Protein AF-A0A7W4W764-F1 (afdb_monomer)

Structure (mmCIF, N/CA/C/O backbone):
data_AF-A0A7W4W764-F1
#
_entry.id   AF-A0A7W4W764-F1
#
loop_
_atom_site.group_PDB
_atom_site.id
_atom_site.type_symbol
_atom_site.label_atom_id
_atom_site.label_alt_id
_atom_site.label_comp_id
_atom_site.label_asym_id
_atom_site.label_entity_id
_atom_site.label_seq_id
_atom_site.pdbx_PDB_ins_code
_atom_site.Cartn_x
_atom_site.Cartn_y
_atom_site.Cartn_z
_atom_site.occupancy
_atom_site.B_iso_or_equiv
_atom_site.auth_seq_id
_atom_site.auth_comp_id
_atom_site.auth_asym_id
_atom_site.auth_atom_id
_atom_site.pdbx_PDB_model_num
ATOM 1 N N . MET A 1 1 ? -10.809 51.647 -13.157 1.00 49.00 1 MET A N 1
ATOM 2 C CA . MET A 1 1 ? -9.717 50.898 -13.824 1.00 49.00 1 MET A CA 1
ATOM 3 C C . MET A 1 1 ? -8.810 50.196 -12.800 1.00 49.00 1 MET A C 1
ATOM 5 O O . MET A 1 1 ? -7.670 50.588 -12.626 1.00 49.00 1 MET A O 1
ATOM 9 N N . LYS A 1 2 ? -9.311 49.186 -12.068 1.00 47.12 2 LYS A N 1
ATOM 10 C CA . LYS A 1 2 ? -8.508 48.390 -11.101 1.00 47.12 2 LYS A CA 1
ATOM 11 C C . LYS A 1 2 ? -8.777 46.874 -11.158 1.00 47.12 2 LYS A C 1
ATOM 13 O O . LYS A 1 2 ? -8.145 46.120 -10.437 1.00 47.12 2 LYS A O 1
ATOM 18 N N . ARG A 1 3 ? -9.693 46.414 -12.023 1.00 45.25 3 ARG A N 1
ATOM 19 C CA . ARG A 1 3 ? -10.110 45.000 -12.108 1.00 45.25 3 ARG A CA 1
ATOM 20 C C . ARG A 1 3 ? -9.416 44.191 -13.215 1.00 45.25 3 ARG A C 1
ATOM 22 O O . ARG A 1 3 ? -9.497 42.974 -13.194 1.00 45.25 3 ARG A O 1
ATOM 29 N N . PHE A 1 4 ? -8.694 44.844 -14.129 1.00 44.75 4 PHE A N 1
ATOM 30 C CA . PHE A 1 4 ? -7.997 44.170 -15.236 1.00 44.75 4 PHE A CA 1
ATOM 31 C C . PHE A 1 4 ? -6.559 43.740 -14.904 1.00 44.75 4 PHE A C 1
ATOM 33 O O . PHE A 1 4 ? -6.053 42.801 -15.505 1.00 44.75 4 PHE A O 1
ATOM 40 N N . LEU A 1 5 ? -5.920 44.359 -13.905 1.00 46.31 5 LEU A N 1
ATOM 41 C CA . LEU A 1 5 ? -4.555 44.006 -13.490 1.00 46.31 5 LEU A CA 1
ATOM 42 C C . LEU A 1 5 ? -4.475 42.665 -12.740 1.00 46.31 5 LEU A C 1
ATOM 44 O O . LEU A 1 5 ? -3.445 42.003 -12.796 1.00 46.31 5 LEU A O 1
ATOM 48 N N . SER A 1 6 ? -5.562 42.220 -12.101 1.00 46.38 6 SER A N 1
ATOM 49 C CA . SER A 1 6 ? -5.580 40.935 -11.385 1.00 46.38 6 SER A CA 1
ATOM 50 C C . SER A 1 6 ? -5.669 39.722 -12.312 1.00 46.38 6 SER A C 1
ATOM 52 O O . SER A 1 6 ? -5.253 38.637 -11.922 1.00 46.38 6 SER A O 1
ATOM 54 N N . LEU A 1 7 ? -6.196 39.887 -13.531 1.00 45.22 7 LEU A N 1
ATOM 55 C CA . LEU A 1 7 ? -6.415 38.763 -14.446 1.00 45.22 7 LEU A CA 1
ATOM 56 C C . LEU A 1 7 ? -5.133 38.352 -15.185 1.00 45.22 7 LEU A C 1
ATOM 58 O O . LEU A 1 7 ? -4.953 37.179 -15.490 1.00 45.22 7 LEU A O 1
ATOM 62 N N . ILE A 1 8 ? -4.216 39.294 -15.422 1.00 50.47 8 ILE A N 1
ATOM 63 C CA . ILE A 1 8 ? -2.970 39.033 -16.159 1.00 50.47 8 ILE A CA 1
ATOM 64 C C . ILE A 1 8 ? -1.970 38.241 -15.303 1.00 50.47 8 ILE A C 1
ATOM 66 O O . ILE A 1 8 ? -1.279 37.376 -15.824 1.00 50.47 8 ILE A O 1
ATOM 70 N N . VAL A 1 9 ? -1.945 38.445 -13.981 1.00 50.56 9 VAL A N 1
ATOM 71 C CA . VAL A 1 9 ? -1.034 37.713 -13.078 1.00 50.56 9 VAL A CA 1
ATOM 72 C C . VAL A 1 9 ? -1.435 36.239 -12.919 1.00 50.56 9 VAL A C 1
ATOM 74 O O . VAL A 1 9 ? -0.575 35.380 -12.745 1.00 50.56 9 VAL A O 1
ATOM 77 N N . ILE A 1 10 ? -2.728 35.921 -13.038 1.00 50.94 10 ILE A N 1
ATOM 78 C CA . ILE A 1 10 ? -3.227 34.543 -12.900 1.00 50.94 10 ILE A CA 1
ATOM 79 C C . ILE A 1 10 ? -2.957 33.727 -14.176 1.00 50.94 10 ILE A C 1
ATOM 81 O O . ILE A 1 10 ? -2.656 32.539 -14.090 1.00 50.94 10 ILE A O 1
ATOM 85 N N . VAL A 1 11 ? -2.971 34.359 -15.356 1.00 48.56 11 VAL A N 1
ATOM 86 C CA . VAL A 1 11 ? -2.661 33.682 -16.630 1.00 48.56 11 VAL A CA 1
ATOM 87 C C . VAL A 1 11 ? -1.168 33.334 -16.740 1.00 48.56 11 VAL A C 1
ATOM 89 O O . VAL A 1 11 ? -0.824 32.276 -17.266 1.00 48.56 11 VAL A O 1
ATOM 92 N N . SER A 1 12 ? -0.276 34.141 -16.158 1.00 49.16 12 SER A N 1
ATOM 93 C CA . SER A 1 12 ? 1.170 33.862 -16.135 1.00 49.16 12 SER A CA 1
ATOM 94 C C . SER A 1 12 ? 1.553 32.644 -15.286 1.00 49.16 12 SER A C 1
ATOM 96 O O . SER A 1 12 ? 2.561 32.001 -15.565 1.00 49.16 12 SER A O 1
ATOM 98 N N . LEU A 1 13 ? 0.762 32.308 -14.261 1.00 46.72 13 LEU A N 1
ATOM 99 C CA . LEU A 1 13 ? 1.032 31.172 -13.367 1.00 46.72 13 LEU A CA 1
ATOM 100 C C . LEU A 1 13 ? 0.590 29.825 -13.959 1.00 46.72 13 LEU A C 1
ATOM 102 O O . LEU A 1 13 ? 1.141 28.791 -13.595 1.00 46.72 13 LEU A O 1
ATOM 106 N N . LEU A 1 14 ? -0.349 29.824 -14.910 1.00 45.06 14 LEU A N 1
ATOM 107 C CA . LEU A 1 14 ? -0.818 28.608 -15.592 1.00 45.06 14 LEU A CA 1
ATOM 108 C C . LEU A 1 14 ? 0.031 28.229 -16.817 1.00 45.06 14 LEU A C 1
ATOM 110 O O . LEU A 1 14 ? -0.001 27.081 -17.252 1.00 45.06 14 LEU A O 1
ATOM 114 N N . SER A 1 15 ? 0.840 29.153 -17.346 1.00 44.94 15 SER A N 1
ATOM 115 C CA . SER A 1 15 ? 1.756 28.875 -18.464 1.00 44.94 15 SER A CA 1
ATOM 116 C C . SER A 1 15 ? 3.087 28.234 -18.032 1.00 44.94 15 SER A C 1
ATOM 118 O O . SER A 1 15 ? 3.895 27.872 -18.888 1.00 44.94 15 SER A O 1
ATOM 120 N N . GLY A 1 16 ? 3.331 28.081 -16.724 1.00 37.50 16 GLY A N 1
ATOM 121 C CA . GLY A 1 16 ? 4.586 27.554 -16.171 1.00 37.50 16 GLY A CA 1
ATOM 122 C C . GLY A 1 16 ? 4.744 26.029 -16.215 1.00 37.50 16 GLY A C 1
ATOM 123 O O . GLY A 1 16 ? 5.855 25.539 -16.050 1.00 37.50 16 GLY A O 1
ATOM 124 N N . CYS A 1 17 ? 3.680 25.262 -16.475 1.00 49.03 17 CYS A N 1
ATOM 125 C CA . CYS A 1 17 ? 3.755 23.792 -16.516 1.00 49.03 17 CYS A CA 1
ATOM 126 C C . CYS A 1 17 ? 4.029 23.218 -17.916 1.00 49.03 17 CYS A C 1
ATOM 128 O O . CYS A 1 17 ? 4.369 22.046 -18.039 1.00 49.03 17 CYS A O 1
ATOM 130 N N . ALA A 1 18 ? 3.920 24.021 -18.978 1.00 43.78 18 ALA A N 1
ATOM 131 C CA . ALA A 1 18 ? 4.174 23.549 -20.342 1.00 43.78 18 ALA A CA 1
ATOM 132 C C . ALA A 1 18 ? 5.675 23.508 -20.703 1.00 43.78 18 ALA A C 1
ATOM 134 O O . ALA A 1 18 ? 6.060 22.808 -21.636 1.00 43.78 18 ALA A O 1
ATOM 135 N N . ALA A 1 19 ? 6.527 24.222 -19.958 1.00 40.00 19 ALA A N 1
ATOM 136 C CA . ALA A 1 19 ? 7.951 24.383 -20.266 1.00 40.00 19 ALA A CA 1
ATOM 137 C C . ALA A 1 19 ? 8.865 23.253 -19.741 1.00 40.00 19 ALA A C 1
ATOM 139 O O . ALA A 1 19 ? 10.050 23.251 -20.048 1.00 40.00 19 ALA A O 1
ATOM 140 N N . ILE A 1 20 ? 8.333 22.271 -19.001 1.00 44.62 20 ILE A N 1
ATOM 141 C CA . ILE A 1 20 ? 9.090 21.080 -18.549 1.00 44.62 20 ILE A CA 1
ATOM 142 C C . ILE A 1 20 ? 9.024 19.941 -19.591 1.00 44.62 20 ILE A C 1
ATOM 144 O O . ILE A 1 20 ? 9.684 18.918 -19.466 1.00 44.62 20 ILE A O 1
ATOM 148 N N . ARG A 1 21 ? 8.282 20.118 -20.692 1.00 40.59 21 ARG A N 1
ATOM 149 C CA . ARG A 1 21 ? 8.058 19.066 -21.697 1.00 40.59 21 ARG A CA 1
ATOM 150 C C . ARG A 1 21 ? 9.172 18.914 -22.747 1.00 40.59 21 ARG A C 1
ATOM 152 O O . ARG A 1 21 ? 8.947 18.254 -23.754 1.00 40.59 21 ARG A O 1
ATOM 159 N N . SER A 1 22 ? 10.342 19.530 -22.553 1.00 33.78 22 SER A N 1
ATOM 160 C CA . SER A 1 22 ? 11.467 19.455 -23.504 1.00 33.78 22 SER A CA 1
ATOM 161 C C . SER A 1 22 ? 12.642 18.589 -23.045 1.00 33.78 22 SER A C 1
ATOM 163 O O . SER A 1 22 ? 13.677 18.592 -23.708 1.00 33.78 22 SER A O 1
ATOM 165 N N . GLN A 1 23 ? 12.518 17.842 -21.948 1.00 42.00 23 GLN A N 1
ATOM 166 C CA . GLN A 1 23 ? 13.357 16.659 -21.782 1.00 42.00 23 GLN A CA 1
ATOM 167 C C . GLN A 1 23 ? 12.734 15.571 -22.650 1.00 42.00 23 GLN A C 1
ATOM 169 O O . GLN A 1 23 ? 11.587 15.189 -22.429 1.00 42.00 23 GLN A O 1
ATOM 174 N N . GLN A 1 24 ? 13.458 15.146 -23.684 1.00 41.47 24 GLN A N 1
ATOM 175 C CA . GLN A 1 24 ? 13.166 13.932 -24.438 1.00 41.47 24 GLN A CA 1
ATOM 176 C C . GLN A 1 24 ? 13.190 12.757 -23.452 1.00 41.47 24 GLN A C 1
ATOM 178 O O . GLN A 1 24 ? 14.222 12.124 -23.262 1.00 41.47 24 GLN A O 1
ATOM 183 N N . GLY A 1 25 ? 12.077 12.531 -22.755 1.00 53.75 25 GLY A N 1
ATOM 184 C CA . GLY A 1 25 ? 11.818 11.260 -22.108 1.00 53.75 25 GLY A CA 1
ATOM 185 C C . GLY A 1 25 ? 11.707 10.232 -23.219 1.00 53.75 25 GLY A C 1
ATOM 186 O O . GLY A 1 25 ? 11.016 10.482 -24.210 1.00 53.75 25 GLY A O 1
ATOM 187 N N . GLU A 1 26 ? 12.444 9.134 -23.094 1.00 60.88 26 GLU A N 1
ATOM 188 C CA . GLU A 1 26 ? 12.239 7.968 -23.945 1.00 60.88 26 GLU A CA 1
ATOM 189 C C . GLU A 1 26 ? 10.741 7.646 -23.970 1.00 60.88 26 GLU A C 1
ATOM 191 O O . GLU A 1 26 ? 10.067 7.706 -22.936 1.00 60.88 26 GLU A O 1
ATOM 196 N N . GLU A 1 27 ? 10.197 7.392 -25.163 1.00 68.75 27 GLU A N 1
ATOM 197 C CA . GLU A 1 27 ? 8.799 6.988 -25.260 1.00 68.75 27 GLU A CA 1
ATOM 198 C C . GLU A 1 27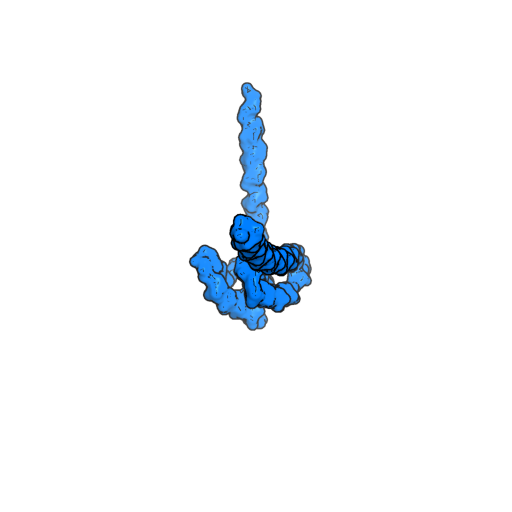 ? 8.614 5.694 -24.453 1.00 68.75 27 GLU A C 1
ATOM 200 O O . GLU A 1 27 ? 9.436 4.780 -24.577 1.00 68.75 27 GLU A O 1
ATOM 205 N N . PRO A 1 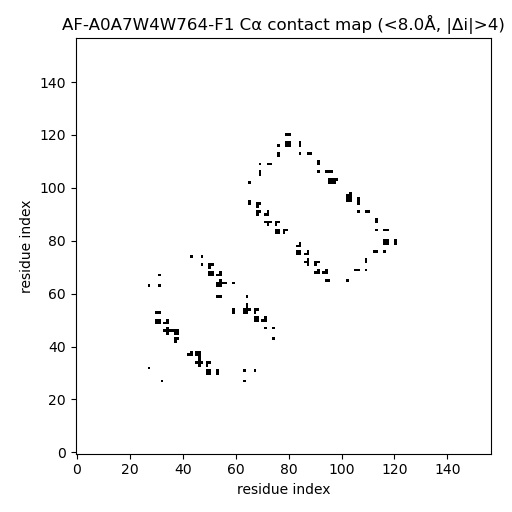28 ? 7.576 5.613 -23.598 1.00 74.94 28 PRO A N 1
ATOM 206 C CA . PRO A 1 28 ? 7.323 4.413 -22.816 1.00 74.94 28 PRO A CA 1
ATOM 207 C C . PRO A 1 28 ? 7.148 3.221 -23.756 1.00 74.94 28 PRO A C 1
ATOM 209 O O . PRO A 1 28 ?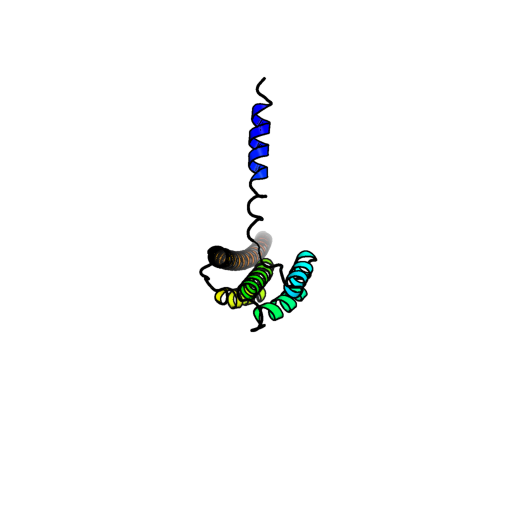 6.512 3.334 -24.805 1.00 74.94 28 PRO A O 1
ATOM 212 N N . THR A 1 29 ? 7.694 2.058 -23.394 1.00 86.81 29 THR A N 1
ATOM 213 C CA . THR A 1 29 ? 7.487 0.874 -24.230 1.00 86.81 29 THR A CA 1
ATOM 214 C C . THR A 1 29 ? 6.017 0.469 -24.236 1.00 86.81 29 THR A C 1
ATOM 216 O O . THR A 1 29 ? 5.251 0.778 -23.320 1.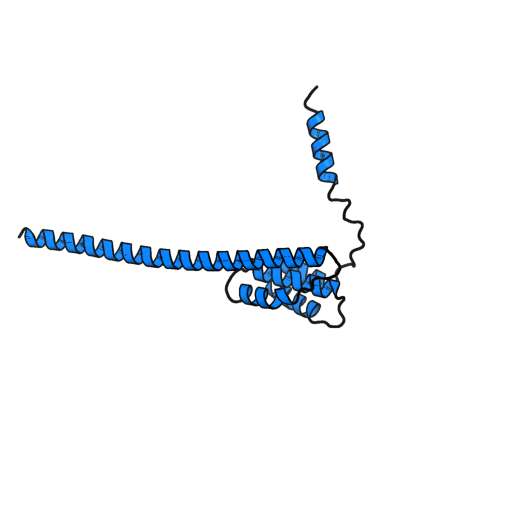00 86.81 29 THR A O 1
ATOM 219 N N . ALA A 1 30 ? 5.629 -0.328 -25.233 1.00 90.69 30 ALA A N 1
ATOM 220 C CA . ALA A 1 30 ? 4.278 -0.872 -25.328 1.00 90.69 30 ALA A CA 1
ATOM 221 C C . ALA A 1 30 ? 3.839 -1.632 -24.057 1.00 90.69 30 ALA A C 1
ATOM 223 O O . ALA A 1 30 ? 2.654 -1.647 -23.722 1.00 90.69 30 ALA A O 1
ATOM 224 N N . LEU A 1 31 ? 4.774 -2.259 -23.327 1.00 92.38 31 LEU A N 1
ATOM 225 C CA . LEU A 1 31 ? 4.459 -2.918 -22.056 1.00 92.38 31 LEU A CA 1
ATOM 226 C C . LEU A 1 31 ? 4.146 -1.898 -20.960 1.00 92.38 31 LEU A C 1
ATOM 228 O O . LEU A 1 31 ? 3.169 -2.073 -20.230 1.00 92.38 31 LEU A O 1
ATOM 232 N N . MET A 1 32 ? 4.930 -0.825 -20.867 1.00 93.56 32 MET A N 1
ATOM 233 C CA . MET A 1 32 ? 4.683 0.255 -19.916 1.00 93.56 32 MET A CA 1
ATOM 234 C C . MET A 1 32 ? 3.364 0.985 -20.215 1.00 93.56 32 MET A C 1
ATOM 236 O O . MET A 1 32 ? 2.555 1.201 -19.311 1.00 93.56 32 MET A O 1
ATOM 240 N N . GLU A 1 33 ? 3.082 1.291 -21.483 1.00 93.56 33 GLU A N 1
ATOM 241 C CA . GLU A 1 33 ? 1.804 1.883 -21.903 1.00 93.56 33 GLU A CA 1
ATOM 242 C C . GLU A 1 33 ? 0.613 0.984 -21.556 1.00 93.56 33 GLU A C 1
ATOM 244 O O . GLU A 1 33 ? -0.390 1.450 -21.011 1.00 93.56 33 GLU A O 1
ATOM 249 N N . MET A 1 34 ? 0.737 -0.322 -21.805 1.00 94.62 34 MET A N 1
ATOM 250 C CA . MET A 1 34 ? -0.297 -1.294 -21.458 1.00 94.62 34 MET A CA 1
ATOM 251 C C . MET A 1 34 ? -0.529 -1.357 -19.941 1.00 94.62 34 MET A C 1
ATOM 253 O O . MET A 1 34 ? -1.679 -1.391 -19.496 1.00 94.62 34 MET A O 1
ATOM 257 N N . ALA A 1 35 ? 0.533 -1.347 -19.132 1.00 95.50 35 ALA A N 1
ATOM 258 C CA . ALA A 1 35 ? 0.414 -1.306 -17.675 1.00 95.50 35 ALA A CA 1
ATOM 259 C C . ALA A 1 35 ? -0.316 -0.044 -17.193 1.00 95.50 35 ALA A C 1
ATOM 261 O O . ALA A 1 35 ? -1.235 -0.136 -16.375 1.00 95.50 35 ALA A O 1
ATOM 262 N N . LEU A 1 36 ? 0.050 1.122 -17.733 1.00 94.88 36 LEU A N 1
ATOM 263 C CA . LEU A 1 36 ? -0.605 2.398 -17.439 1.00 94.88 36 LEU A CA 1
ATOM 264 C C . LEU A 1 36 ? -2.081 2.376 -17.843 1.00 94.88 36 LEU A C 1
ATOM 266 O O . LEU A 1 36 ? -2.936 2.809 -17.072 1.00 94.88 36 LEU A O 1
ATOM 270 N N . GLN A 1 37 ? -2.408 1.822 -19.009 1.00 96.50 37 GLN A N 1
ATOM 271 C CA . GLN A 1 37 ? -3.789 1.688 -19.459 1.00 96.50 37 GLN A CA 1
ATOM 272 C C . GLN A 1 37 ? -4.605 0.790 -18.523 1.00 96.50 37 GLN A C 1
ATOM 274 O O . GLN A 1 37 ? -5.713 1.166 -18.132 1.00 96.50 37 GLN A O 1
ATOM 279 N N . TYR A 1 38 ? -4.079 -0.370 -18.118 1.00 97.44 38 TYR A N 1
ATOM 280 C CA . TYR A 1 38 ? -4.753 -1.222 -17.135 1.00 97.44 38 TYR A CA 1
ATOM 281 C C . TYR A 1 38 ? -4.964 -0.490 -15.812 1.00 97.44 38 TYR A C 1
ATOM 283 O O . TYR A 1 38 ? -6.056 -0.534 -15.249 1.00 97.44 38 TYR A O 1
ATOM 291 N N . TYR A 1 39 ? -3.959 0.245 -15.345 1.00 96.00 39 TYR A N 1
ATOM 292 C CA . TYR A 1 39 ? -4.065 1.024 -14.120 1.00 96.00 39 TYR A CA 1
ATOM 293 C C . TYR A 1 39 ? -5.159 2.102 -14.211 1.00 96.00 39 TYR A C 1
ATOM 295 O O . TYR A 1 39 ? -6.078 2.114 -13.391 1.00 96.00 39 TYR A O 1
ATOM 303 N N . PHE A 1 40 ? -5.141 2.941 -15.251 1.00 95.06 40 PHE A N 1
ATOM 304 C CA . PHE A 1 40 ? -6.124 4.017 -15.436 1.00 95.06 40 PHE A CA 1
ATOM 305 C C . PHE A 1 40 ? -7.545 3.525 -15.728 1.00 95.06 40 PHE A C 1
ATOM 307 O O . PHE A 1 40 ? -8.509 4.241 -15.462 1.00 95.06 40 PHE A O 1
ATOM 314 N N . THR A 1 41 ? -7.698 2.304 -16.239 1.00 96.31 41 THR A N 1
ATOM 315 C CA . THR A 1 41 ? -9.010 1.670 -16.455 1.00 96.31 41 THR A CA 1
ATOM 316 C C . THR A 1 41 ? -9.523 0.904 -15.232 1.00 96.31 41 THR A C 1
ATOM 318 O O . THR A 1 41 ? -10.579 0.278 -15.306 1.00 96.31 41 THR A O 1
ATOM 321 N N . GLY A 1 42 ? -8.817 0.964 -14.096 1.00 94.81 42 GLY A N 1
ATOM 322 C CA . GLY A 1 42 ? -9.247 0.330 -12.849 1.00 94.81 42 GLY A CA 1
ATOM 323 C C . GLY A 1 42 ? -8.958 -1.171 -12.775 1.00 94.81 42 GLY A C 1
ATOM 324 O O . GLY A 1 42 ? -9.589 -1.872 -11.986 1.00 94.81 42 GLY A O 1
ATOM 325 N N . ASN A 1 43 ? -7.984 -1.657 -13.549 1.00 96.94 43 ASN A N 1
ATOM 326 C CA . ASN A 1 43 ? -7.528 -3.050 -13.596 1.00 96.94 43 ASN A CA 1
ATOM 327 C C . ASN A 1 43 ? -6.125 -3.195 -12.962 1.00 96.94 43 ASN A C 1
ATOM 329 O O . ASN A 1 43 ? -5.142 -3.502 -13.640 1.00 96.94 43 ASN A O 1
ATOM 333 N N . PRO A 1 44 ? -5.967 -2.947 -11.644 1.00 95.38 44 PRO A N 1
ATOM 334 C CA . PRO A 1 44 ? -4.652 -2.898 -11.006 1.00 95.38 44 PRO A CA 1
ATOM 335 C C . PRO A 1 44 ? -3.958 -4.262 -10.917 1.00 95.38 44 PRO A C 1
ATOM 337 O O . PRO A 1 44 ? -2.749 -4.304 -10.721 1.00 95.38 44 PRO A O 1
ATOM 340 N N . LYS A 1 45 ? -4.683 -5.388 -11.007 1.00 95.75 45 LYS A N 1
ATOM 341 C CA . LYS A 1 45 ? -4.056 -6.723 -10.974 1.00 95.75 45 LYS A CA 1
ATOM 342 C C . LYS A 1 45 ? -3.349 -7.017 -12.293 1.00 95.75 45 LYS A C 1
ATOM 344 O O . LYS A 1 45 ? -2.216 -7.484 -12.298 1.00 95.75 45 LYS A O 1
ATOM 349 N N . GLU A 1 46 ? -4.025 -6.709 -13.387 1.00 97.06 46 GLU A N 1
ATOM 350 C CA . GLU A 1 46 ? -3.533 -6.808 -14.750 1.00 97.06 46 GLU A CA 1
ATOM 351 C C . GLU A 1 46 ? -2.345 -5.862 -14.929 1.00 97.06 46 GLU A C 1
ATOM 353 O O . GLU A 1 46 ? -1.296 -6.297 -15.396 1.00 97.06 46 GLU A O 1
ATOM 358 N N . ALA A 1 47 ? -2.459 -4.619 -14.442 1.00 97.25 47 ALA A N 1
ATOM 359 C CA . ALA A 1 47 ? -1.353 -3.664 -14.424 1.00 97.25 47 ALA A CA 1
ATOM 360 C C . ALA A 1 47 ? -0.118 -4.232 -13.705 1.00 97.25 47 ALA A C 1
ATOM 362 O O . ALA A 1 47 ? 0.962 -4.263 -14.287 1.00 97.25 47 ALA A O 1
ATOM 363 N N . LEU A 1 48 ? -0.274 -4.756 -12.482 1.00 97.31 48 LEU A N 1
ATOM 364 C CA . LEU A 1 48 ? 0.832 -5.360 -11.727 1.00 97.31 48 LEU A CA 1
ATOM 365 C C . LEU A 1 48 ? 1.483 -6.534 -12.471 1.00 97.31 48 LEU A C 1
ATOM 367 O O . LEU A 1 48 ? 2.707 -6.620 -12.509 1.00 97.31 48 LEU A O 1
ATOM 371 N N . GLY A 1 49 ? 0.687 -7.402 -13.102 1.00 97.06 49 GLY A N 1
ATOM 372 C CA . GLY A 1 49 ? 1.210 -8.534 -13.874 1.00 97.06 49 GLY A CA 1
ATOM 373 C C . GLY A 1 49 ? 1.987 -8.121 -15.128 1.00 97.06 49 GLY A C 1
ATOM 374 O O . GLY A 1 49 ? 2.861 -8.859 -15.581 1.00 97.06 49 GLY A O 1
ATOM 375 N N . VAL A 1 50 ? 1.690 -6.953 -15.701 1.00 97.00 50 VAL A N 1
ATOM 376 C CA . VAL A 1 50 ? 2.472 -6.381 -16.807 1.00 97.00 50 VAL A CA 1
ATOM 377 C C . VAL A 1 50 ? 3.742 -5.719 -16.282 1.00 97.00 50 VAL A C 1
ATOM 379 O O . VAL A 1 50 ? 4.816 -5.981 -16.816 1.00 97.00 50 VAL A O 1
ATOM 382 N N . LEU A 1 51 ? 3.641 -4.930 -15.210 1.00 97.31 51 LEU A N 1
ATOM 383 C CA . LEU A 1 51 ? 4.787 -4.262 -14.588 1.00 97.31 51 LEU A CA 1
ATOM 384 C C . LEU A 1 51 ? 5.853 -5.255 -14.132 1.00 97.31 51 LEU A C 1
ATOM 386 O O . LEU A 1 51 ? 7.036 -4.996 -14.323 1.00 97.31 51 LEU A O 1
ATOM 390 N N . GLU A 1 52 ? 5.441 -6.412 -13.609 1.00 96.69 52 GLU A N 1
ATOM 391 C CA . GLU A 1 52 ? 6.361 -7.478 -13.208 1.00 96.69 52 GLU A CA 1
ATOM 392 C C . GLU A 1 52 ? 7.218 -8.013 -14.346 1.00 96.69 52 GLU A C 1
ATOM 394 O O . GLU A 1 52 ? 8.385 -8.339 -14.134 1.00 96.69 52 GLU A O 1
ATOM 399 N N . LYS A 1 53 ? 6.676 -8.040 -15.564 1.00 95.50 53 LYS A N 1
ATOM 400 C CA . LYS A 1 53 ? 7.453 -8.419 -16.743 1.00 95.50 53 LYS A CA 1
ATOM 401 C C . LYS A 1 53 ? 8.495 -7.360 -17.073 1.00 95.50 53 LYS A C 1
ATOM 403 O O . LYS A 1 53 ? 9.607 -7.726 -17.404 1.00 95.50 53 LYS A O 1
ATOM 408 N N . VAL A 1 54 ? 8.151 -6.078 -16.941 1.00 94.12 54 VAL A N 1
ATOM 409 C CA . VAL A 1 54 ? 9.054 -4.963 -17.266 1.00 94.12 54 VAL A CA 1
ATOM 410 C C . VAL A 1 5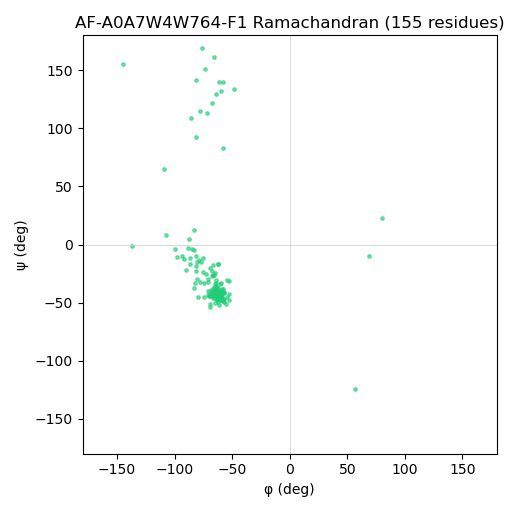4 ? 10.207 -4.887 -16.269 1.00 94.12 54 VAL A C 1
ATOM 412 O O . VAL A 1 54 ? 11.365 -4.938 -16.662 1.00 94.12 54 VAL A O 1
ATOM 415 N N . TYR A 1 55 ? 9.920 -4.835 -14.964 1.00 93.50 55 TYR A N 1
ATOM 416 C CA . TYR A 1 55 ? 10.991 -4.745 -13.966 1.00 93.50 55 TYR A CA 1
ATOM 417 C C . TYR A 1 55 ? 11.746 -6.061 -13.731 1.00 93.50 55 TYR A C 1
ATOM 419 O O . TYR A 1 55 ? 12.754 -6.069 -13.023 1.00 93.50 55 TYR A O 1
ATOM 427 N N . GLY A 1 56 ? 11.228 -7.179 -14.243 1.00 91.69 56 GLY A N 1
ATOM 428 C CA . GLY A 1 56 ? 11.878 -8.487 -14.215 1.00 91.69 56 GLY A CA 1
ATOM 429 C C . GLY A 1 56 ? 12.696 -8.805 -15.470 1.00 91.69 56 GLY A C 1
ATOM 430 O O . GLY A 1 56 ? 13.410 -9.805 -15.466 1.00 91.69 56 GLY A O 1
ATOM 431 N N . ASP A 1 57 ? 12.592 -7.996 -16.526 1.00 91.50 57 ASP A N 1
ATOM 432 C CA . ASP A 1 57 ? 13.306 -8.202 -17.786 1.00 91.50 57 ASP A CA 1
ATOM 433 C C . ASP A 1 57 ? 14.705 -7.581 -17.726 1.00 91.50 57 ASP A C 1
ATOM 435 O O . ASP A 1 57 ? 14.852 -6.361 -17.760 1.00 91.50 57 ASP A O 1
ATOM 439 N N . GLU A 1 58 ? 15.743 -8.418 -17.672 1.00 85.50 58 GLU A N 1
ATOM 440 C CA . GLU A 1 58 ? 17.150 -7.989 -17.672 1.00 85.50 58 GLU A CA 1
ATOM 441 C C . GLU A 1 58 ? 17.563 -7.241 -18.955 1.00 85.50 58 GLU A C 1
ATOM 443 O O . GLU A 1 58 ? 18.590 -6.562 -18.954 1.00 85.50 58 GLU A O 1
ATOM 448 N N . GLY A 1 59 ? 16.781 -7.350 -20.036 1.00 85.06 59 GLY A N 1
ATOM 449 C CA . GLY A 1 59 ? 16.985 -6.615 -21.285 1.00 85.06 59 GLY A CA 1
ATOM 450 C C . GLY A 1 59 ? 16.339 -5.227 -21.324 1.00 85.06 59 GLY A C 1
ATOM 451 O O . GLY A 1 59 ? 16.644 -4.458 -22.237 1.00 85.06 59 GLY A O 1
ATOM 452 N N . ALA A 1 60 ? 15.468 -4.894 -20.366 1.00 85.88 60 ALA A N 1
ATOM 453 C CA . ALA A 1 60 ? 14.819 -3.588 -20.296 1.00 85.88 60 ALA A CA 1
ATOM 454 C C . ALA A 1 60 ? 15.789 -2.492 -19.825 1.00 85.88 60 ALA A C 1
ATOM 456 O O . ALA A 1 60 ? 16.724 -2.742 -19.058 1.00 85.88 60 ALA A O 1
ATOM 457 N N . ALA A 1 61 ? 15.547 -1.254 -20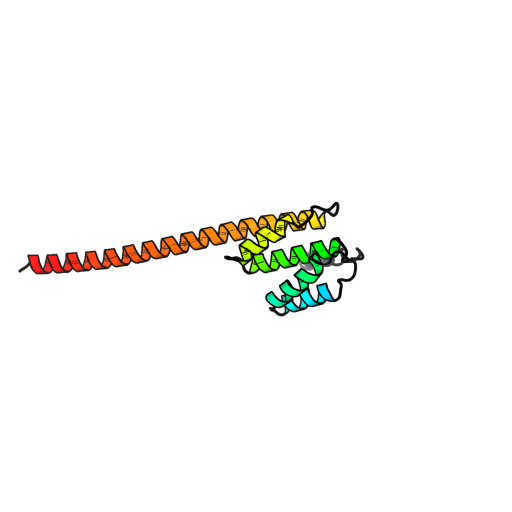.264 1.00 88.00 61 ALA A N 1
ATOM 458 C CA . ALA A 1 61 ? 16.322 -0.108 -19.803 1.00 88.00 61 ALA A CA 1
ATOM 459 C C . ALA A 1 61 ? 16.162 0.068 -18.285 1.00 88.00 61 ALA A C 1
ATOM 461 O O . ALA A 1 61 ? 15.069 -0.077 -17.737 1.00 88.00 61 ALA A O 1
ATOM 462 N N . GLU A 1 62 ? 17.246 0.410 -17.586 1.00 88.00 62 GLU A N 1
ATOM 463 C CA . GLU A 1 62 ? 17.210 0.563 -16.127 1.00 88.00 62 GLU A CA 1
ATOM 464 C C . GLU A 1 62 ? 16.191 1.625 -15.686 1.00 88.00 62 GLU A C 1
ATOM 466 O O . GLU A 1 62 ? 15.455 1.399 -14.729 1.00 88.00 62 GLU A O 1
ATOM 471 N N . SER A 1 63 ? 16.106 2.750 -16.403 1.00 86.88 63 SER A N 1
ATOM 472 C CA . SER A 1 63 ? 15.095 3.798 -16.195 1.00 86.88 63 SER A CA 1
ATOM 473 C C . SER A 1 63 ? 13.679 3.225 -16.210 1.00 86.88 63 SER A C 1
ATOM 475 O O . SER A 1 63 ? 12.900 3.455 -15.287 1.00 86.88 63 SER A O 1
ATOM 477 N N . GLU A 1 64 ? 13.377 2.408 -17.212 1.00 88.69 64 GLU A N 1
ATOM 478 C CA . GLU A 1 64 ? 12.073 1.786 -17.387 1.00 88.69 64 GLU A CA 1
ATOM 479 C C . GLU A 1 64 ? 11.765 0.757 -16.291 1.00 88.69 64 GLU A C 1
ATOM 481 O O . GLU A 1 64 ? 10.660 0.739 -15.742 1.00 88.69 64 GLU A O 1
ATOM 486 N N . GLN A 1 65 ? 12.747 -0.064 -15.907 1.00 91.50 65 GLN A N 1
ATOM 487 C CA . GLN A 1 65 ? 12.604 -0.983 -14.775 1.00 91.50 65 GLN A CA 1
ATOM 488 C C . GLN A 1 65 ? 12.298 -0.222 -13.477 1.00 91.50 65 GLN A C 1
ATOM 490 O O . GLN A 1 65 ? 11.455 -0.658 -12.687 1.00 91.50 65 GLN A O 1
ATOM 495 N N . GLN A 1 66 ? 12.971 0.912 -13.241 1.00 91.38 66 GLN A N 1
ATOM 496 C CA . GLN A 1 66 ? 12.738 1.752 -12.064 1.00 91.38 66 GLN A CA 1
ATOM 497 C C . GLN A 1 66 ? 11.343 2.380 -12.079 1.00 91.38 66 GLN A C 1
ATOM 499 O O . GLN A 1 66 ? 10.651 2.346 -11.059 1.00 91.38 66 GLN A O 1
ATOM 504 N N . ASP A 1 67 ? 10.895 2.884 -13.226 1.00 91.38 67 ASP A N 1
ATOM 505 C CA . ASP A 1 67 ? 9.559 3.460 -13.370 1.00 91.38 67 ASP A CA 1
ATOM 506 C C . ASP A 1 67 ? 8.473 2.389 -13.172 1.00 91.38 67 ASP A C 1
ATOM 508 O O . ASP A 1 67 ? 7.475 2.619 -12.478 1.00 91.38 67 ASP A O 1
ATOM 512 N N . ALA A 1 68 ? 8.692 1.178 -13.696 1.00 94.12 68 ALA A N 1
ATOM 513 C CA . ALA A 1 68 ? 7.769 0.061 -13.528 1.00 94.12 68 ALA A CA 1
ATOM 514 C C . ALA A 1 68 ? 7.691 -0.408 -12.066 1.00 94.12 68 ALA A C 1
ATOM 516 O O . ALA A 1 68 ? 6.596 -0.642 -11.541 1.00 94.12 68 ALA A O 1
ATOM 517 N N . LEU A 1 69 ? 8.835 -0.493 -11.374 1.00 95.25 69 LEU A N 1
ATOM 518 C CA . LEU A 1 69 ? 8.888 -0.762 -9.932 1.00 95.25 69 LEU A CA 1
ATOM 519 C C . LEU A 1 69 ? 8.145 0.311 -9.137 1.00 95.25 69 LEU A C 1
ATOM 521 O O . LEU A 1 69 ? 7.390 -0.018 -8.220 1.00 95.25 69 LEU A O 1
ATOM 525 N N . ALA A 1 70 ? 8.345 1.585 -9.472 1.00 94.75 70 ALA A N 1
ATOM 526 C CA . ALA A 1 70 ? 7.725 2.695 -8.764 1.00 94.75 70 ALA A CA 1
ATOM 527 C C . ALA A 1 70 ? 6.200 2.672 -8.906 1.00 94.75 70 ALA A C 1
ATOM 529 O O . ALA A 1 70 ? 5.490 2.808 -7.903 1.00 94.75 70 ALA A O 1
ATOM 530 N N . LEU A 1 71 ? 5.689 2.423 -10.116 1.00 95.81 71 LEU A N 1
ATOM 531 C CA . LEU A 1 71 ? 4.252 2.284 -10.344 1.00 95.81 71 LEU A CA 1
ATOM 532 C C . LEU A 1 71 ? 3.679 1.064 -9.610 1.00 95.81 71 LEU A C 1
ATOM 534 O O . LEU A 1 71 ? 2.623 1.166 -8.986 1.00 95.81 71 LEU A O 1
ATOM 538 N N . ALA A 1 72 ? 4.387 -0.068 -9.594 1.00 97.31 72 ALA A N 1
ATOM 539 C CA . ALA A 1 72 ? 3.946 -1.253 -8.858 1.00 97.31 72 ALA A CA 1
ATOM 540 C C . ALA A 1 72 ? 3.859 -0.993 -7.342 1.00 97.31 72 ALA A C 1
ATOM 542 O O . ALA A 1 72 ? 2.881 -1.378 -6.693 1.00 97.31 72 ALA A O 1
ATOM 543 N N . VAL A 1 73 ? 4.847 -0.290 -6.773 1.00 97.38 73 VAL A N 1
ATOM 544 C CA . VAL A 1 73 ? 4.815 0.149 -5.368 1.00 97.38 73 VAL A CA 1
ATOM 545 C C . VAL A 1 73 ? 3.607 1.048 -5.119 1.00 97.38 73 VAL A C 1
ATOM 547 O O . VAL A 1 73 ? 2.872 0.806 -4.161 1.00 97.38 73 VAL A O 1
ATOM 550 N N . LEU A 1 74 ? 3.367 2.046 -5.975 1.00 96.69 74 LEU A N 1
ATOM 551 C CA . LEU A 1 74 ? 2.231 2.959 -5.844 1.00 96.69 74 LEU A CA 1
ATOM 552 C C . LEU A 1 74 ? 0.894 2.204 -5.832 1.00 96.69 74 LEU A C 1
ATOM 554 O O . LEU A 1 74 ? 0.114 2.374 -4.896 1.00 96.69 74 LEU A O 1
ATOM 558 N N . ILE A 1 75 ? 0.671 1.305 -6.796 1.00 96.75 75 ILE A N 1
ATOM 559 C CA . ILE A 1 75 ? -0.559 0.499 -6.889 1.00 96.75 75 ILE A CA 1
ATOM 560 C C . ILE A 1 75 ? -0.791 -0.306 -5.602 1.00 96.75 75 ILE A C 1
ATOM 562 O O . ILE A 1 75 ? -1.912 -0.394 -5.093 1.00 96.75 75 ILE A O 1
ATOM 566 N N . HIS A 1 76 ? 0.260 -0.899 -5.034 1.00 97.31 76 HIS A N 1
ATOM 567 C CA . HIS A 1 76 ? 0.145 -1.613 -3.765 1.00 97.31 76 HIS A CA 1
ATOM 568 C C . HIS A 1 76 ? -0.153 -0.680 -2.581 1.00 97.31 76 HIS A C 1
ATOM 570 O O . HIS A 1 76 ? -0.946 -1.037 -1.702 1.00 97.31 76 HIS A O 1
ATOM 576 N N . LEU A 1 77 ? 0.437 0.516 -2.548 1.00 95.94 77 LEU A N 1
ATOM 577 C CA . LEU A 1 77 ? 0.187 1.505 -1.498 1.00 95.94 77 LEU A CA 1
ATOM 578 C C . LEU A 1 77 ? -1.246 2.038 -1.515 1.00 95.94 77 LEU A C 1
ATOM 580 O O . LEU A 1 77 ? -1.829 2.188 -0.443 1.00 95.94 77 LEU A O 1
ATOM 584 N N . GLU A 1 78 ? -1.840 2.255 -2.687 1.00 93.94 78 GLU A N 1
ATOM 585 C CA . GLU A 1 78 ? -3.242 2.685 -2.814 1.00 93.94 78 GLU A CA 1
ATOM 586 C C . GLU A 1 78 ? -4.225 1.641 -2.277 1.00 93.94 78 GLU A C 1
ATOM 588 O O . GLU A 1 78 ? -5.255 1.967 -1.688 1.00 93.94 78 GLU A O 1
ATOM 593 N N . ARG A 1 79 ? -3.877 0.358 -2.410 1.00 90.88 79 ARG A N 1
ATOM 594 C CA . ARG A 1 79 ? -4.660 -0.763 -1.867 1.00 90.88 79 ARG A CA 1
ATOM 595 C C . ARG A 1 79 ? -4.408 -0.991 -0.372 1.00 90.88 79 ARG A C 1
ATOM 597 O O . ARG A 1 79 ? -5.179 -1.686 0.290 1.00 90.88 79 ARG A O 1
ATOM 604 N N . GLY A 1 80 ? -3.338 -0.406 0.162 1.00 77.88 80 GLY A N 1
ATOM 605 C CA . GLY A 1 80 ? -3.228 0.150 1.513 1.00 77.88 80 GLY A CA 1
ATOM 606 C C . GLY A 1 80 ? -3.241 -0.780 2.726 1.00 77.88 80 GLY A C 1
ATOM 607 O O . GLY A 1 80 ? -2.986 -0.306 3.832 1.00 77.88 80 GLY A O 1
ATOM 608 N N . ARG A 1 81 ? -3.550 -2.076 2.588 1.00 84.31 81 ARG A N 1
ATOM 609 C CA . ARG A 1 81 ? -3.703 -2.993 3.734 1.00 84.31 81 ARG A CA 1
ATOM 610 C C . ARG A 1 81 ? -3.216 -4.410 3.438 1.00 84.31 81 ARG A C 1
ATOM 612 O O . ARG A 1 81 ? -3.209 -4.859 2.290 1.00 84.31 81 ARG A O 1
ATOM 619 N N . GLY A 1 82 ? -2.844 -5.114 4.509 1.00 88.50 82 GLY A N 1
ATOM 620 C CA . GLY A 1 82 ? -2.505 -6.538 4.495 1.00 88.50 82 GLY A CA 1
ATOM 621 C C . GLY A 1 82 ? -1.381 -6.876 3.516 1.00 88.50 82 GLY A C 1
ATOM 622 O O . GLY A 1 82 ? -0.296 -6.295 3.567 1.00 88.50 82 GLY A O 1
ATOM 623 N N . GLU A 1 83 ? -1.663 -7.809 2.612 1.00 92.81 83 GLU A N 1
ATOM 624 C CA . GLU A 1 83 ? -0.709 -8.314 1.621 1.00 92.81 83 GLU A CA 1
ATOM 625 C C . GLU A 1 83 ? -0.185 -7.224 0.681 1.00 92.81 83 GLU A C 1
ATOM 627 O O . GLU A 1 83 ? 0.992 -7.249 0.334 1.00 92.81 83 GLU A O 1
ATOM 632 N N . ASN A 1 84 ? -1.002 -6.222 0.332 1.00 94.12 84 ASN A N 1
ATOM 633 C CA . ASN A 1 84 ? -0.565 -5.132 -0.547 1.00 94.12 84 ASN A CA 1
ATOM 634 C C . ASN A 1 84 ? 0.504 -4.269 0.121 1.00 94.12 84 ASN A C 1
ATOM 636 O O . ASN A 1 84 ? 1.530 -3.969 -0.480 1.00 94.12 84 ASN A O 1
ATOM 640 N N . LEU A 1 85 ? 0.316 -3.934 1.399 1.00 94.69 85 LEU A N 1
ATOM 641 C CA . LEU A 1 85 ? 1.330 -3.196 2.143 1.00 94.69 85 LEU A CA 1
ATOM 642 C C . LEU A 1 85 ? 2.620 -4.022 2.278 1.00 94.69 85 LEU A C 1
ATOM 644 O O . LEU A 1 85 ? 3.713 -3.483 2.131 1.00 94.69 85 LEU A O 1
ATOM 648 N N . SER A 1 86 ? 2.511 -5.338 2.494 1.00 95.69 86 SER A N 1
ATOM 649 C CA . SER A 1 86 ? 3.682 -6.226 2.512 1.00 95.69 86 SER A CA 1
ATOM 650 C C . SER A 1 86 ? 4.406 -6.262 1.161 1.00 95.69 86 SER A C 1
ATOM 652 O O . SER A 1 86 ? 5.633 -6.178 1.131 1.00 95.69 86 SER A O 1
ATOM 654 N N . ALA A 1 87 ? 3.668 -6.340 0.051 1.00 96.00 87 ALA A N 1
ATOM 655 C CA . ALA A 1 87 ? 4.226 -6.326 -1.297 1.00 96.00 87 ALA A CA 1
ATOM 656 C C . ALA A 1 87 ? 4.948 -5.004 -1.601 1.00 96.00 87 ALA A C 1
ATOM 658 O O . ALA A 1 87 ? 6.110 -5.034 -2.005 1.00 96.00 87 ALA A O 1
ATOM 659 N N . ALA A 1 88 ? 4.333 -3.855 -1.289 1.00 96.38 88 ALA A N 1
ATOM 660 C CA . ALA A 1 88 ? 4.986 -2.547 -1.400 1.00 96.38 88 ALA A CA 1
ATOM 661 C C . ALA A 1 88 ? 6.304 -2.502 -0.609 1.00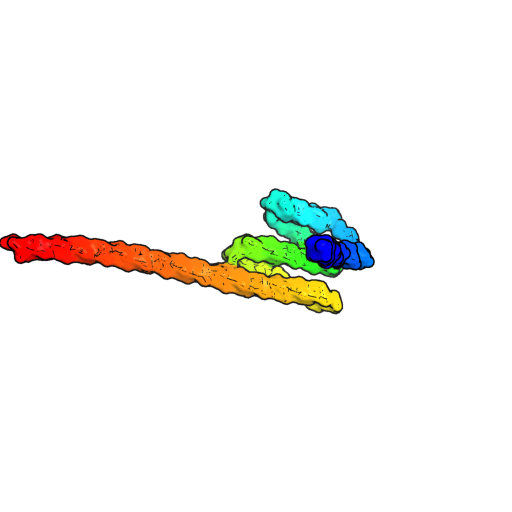 96.38 88 ALA A C 1
ATOM 663 O O . ALA A 1 88 ? 7.326 -2.074 -1.139 1.00 96.38 88 ALA A O 1
ATOM 664 N N . GLY A 1 89 ? 6.315 -3.015 0.626 1.00 95.81 89 GLY A N 1
ATOM 665 C CA . GLY A 1 89 ? 7.519 -3.071 1.462 1.00 95.81 89 GLY A CA 1
ATOM 666 C C . GLY A 1 89 ? 8.633 -3.977 0.919 1.00 95.81 89 GLY A C 1
ATOM 667 O O . GLY A 1 89 ? 9.798 -3.747 1.231 1.00 95.81 89 GLY A O 1
ATOM 668 N N . LYS A 1 90 ? 8.304 -4.982 0.096 1.00 96.56 90 LYS A N 1
ATOM 669 C CA . LYS A 1 90 ? 9.286 -5.848 -0.587 1.00 96.56 90 LYS A CA 1
ATOM 670 C C . LYS A 1 90 ? 9.836 -5.223 -1.868 1.00 96.56 90 LYS A C 1
ATOM 672 O O . LYS A 1 90 ? 10.982 -5.486 -2.222 1.00 96.56 90 LYS A O 1
ATOM 677 N N . LEU A 1 91 ? 9.018 -4.446 -2.576 1.00 96.25 91 LEU A N 1
ATOM 678 C CA . LEU A 1 91 ? 9.396 -3.810 -3.840 1.00 96.25 91 LEU A CA 1
ATOM 679 C C . LEU A 1 91 ? 10.151 -2.496 -3.624 1.00 96.25 91 LEU A C 1
ATOM 681 O O . LEU A 1 91 ? 11.125 -2.239 -4.321 1.00 96.25 91 LEU A O 1
ATOM 685 N N . LEU A 1 92 ? 9.768 -1.703 -2.621 1.00 95.50 92 LEU A N 1
ATOM 686 C CA . LEU A 1 92 ? 10.353 -0.388 -2.343 1.00 95.50 92 LEU A CA 1
ATOM 687 C C . LEU A 1 92 ? 11.895 -0.397 -2.210 1.00 95.50 92 LEU A C 1
ATOM 689 O O . LEU A 1 92 ? 12.526 0.486 -2.790 1.00 95.50 92 LEU A O 1
ATOM 693 N N . PRO A 1 93 ? 12.544 -1.366 -1.527 1.00 94.19 93 PRO A N 1
ATOM 694 C CA . PRO A 1 93 ? 14.007 -1.406 -1.436 1.00 94.19 93 PRO A CA 1
ATOM 695 C C . PRO A 1 93 ? 14.714 -1.687 -2.767 1.00 94.19 93 PRO A C 1
ATOM 697 O O . PRO A 1 93 ? 15.910 -1.433 -2.869 1.00 94.19 93 PRO A O 1
ATOM 700 N N . LYS A 1 94 ? 14.001 -2.219 -3.770 1.00 93.00 94 LYS A N 1
ATOM 701 C CA . LYS A 1 94 ? 14.546 -2.483 -5.109 1.00 93.00 94 LYS A CA 1
ATOM 702 C C . LYS A 1 94 ? 14.664 -1.215 -5.953 1.00 93.00 94 LYS A C 1
ATOM 704 O O . LYS A 1 94 ? 15.366 -1.237 -6.961 1.00 93.00 94 LYS A O 1
ATOM 709 N N . LEU A 1 95 ? 14.000 -0.129 -5.545 1.00 91.44 95 LEU A N 1
ATOM 710 C CA . LEU A 1 95 ? 14.191 1.171 -6.171 1.00 91.44 95 LEU A CA 1
ATOM 711 C C . LEU A 1 95 ? 15.597 1.684 -5.864 1.00 91.44 95 LEU A C 1
ATOM 713 O O . LEU A 1 95 ? 15.991 1.840 -4.699 1.00 91.44 95 LEU A O 1
ATOM 717 N N . LYS A 1 96 ? 16.357 1.949 -6.918 1.00 85.62 96 LYS A N 1
ATOM 718 C CA . LYS A 1 96 ? 17.707 2.485 -6.827 1.00 85.62 96 LYS A CA 1
ATOM 719 C C . LYS A 1 96 ? 17.645 3.993 -6.623 1.00 85.62 96 LYS A C 1
ATOM 721 O O . LYS A 1 96 ? 16.810 4.693 -7.188 1.00 85.62 96 LYS A O 1
ATOM 726 N N . GLU A 1 97 ? 18.549 4.486 -5.789 1.00 76.19 97 GLU A N 1
ATOM 727 C CA . GLU A 1 97 ? 18.894 5.906 -5.781 1.00 76.19 97 GLU A CA 1
ATOM 728 C C . GLU A 1 97 ? 19.883 6.081 -6.927 1.00 76.19 97 GLU A C 1
ATOM 730 O O . GLU A 1 97 ? 21.057 5.752 -6.788 1.00 76.19 97 GLU A O 1
ATOM 735 N N . GLY A 1 98 ? 19.366 6.425 -8.105 1.00 65.38 98 GLY A N 1
ATOM 736 C CA . GLY A 1 98 ? 20.208 6.732 -9.255 1.00 65.38 98 GLY A CA 1
ATOM 737 C C . GLY A 1 98 ? 20.838 8.119 -9.127 1.00 65.38 98 GLY A C 1
ATOM 738 O O . GLY A 1 98 ? 20.400 8.939 -8.317 1.00 65.38 98 GLY A O 1
ATOM 739 N N . ASP A 1 99 ? 21.797 8.417 -10.006 1.00 64.88 99 ASP A N 1
ATOM 740 C CA . ASP A 1 99 ? 22.331 9.778 -10.192 1.00 64.88 99 ASP A CA 1
ATOM 741 C C . ASP A 1 99 ? 21.249 10.764 -10.673 1.00 64.88 99 ASP A C 1
ATOM 743 O O . ASP A 1 99 ? 21.395 11.983 -10.569 1.00 64.88 99 ASP A O 1
ATOM 747 N N . ASN A 1 100 ? 20.128 10.229 -11.169 1.00 69.38 100 ASN A N 1
ATOM 748 C CA . ASN A 1 100 ? 18.929 10.986 -11.469 1.00 69.38 100 ASN A CA 1
ATOM 749 C C . ASN A 1 100 ? 18.219 11.421 -10.173 1.00 69.38 100 ASN A C 1
ATOM 751 O O . ASN A 1 100 ? 17.654 10.611 -9.426 1.00 69.38 100 ASN A O 1
ATOM 755 N N . THR A 1 101 ? 18.199 12.733 -9.936 1.00 78.44 101 THR A N 1
ATOM 756 C CA . THR A 1 101 ? 17.471 13.369 -8.832 1.00 78.44 101 THR A CA 1
ATOM 757 C C . THR A 1 101 ? 15.998 12.974 -8.778 1.00 78.44 101 THR A C 1
ATOM 759 O O . THR A 1 101 ? 15.452 12.865 -7.677 1.00 78.44 101 THR A O 1
ATOM 762 N N . ASP A 1 102 ? 15.365 12.700 -9.919 1.00 78.12 102 ASP A N 1
ATOM 763 C CA . ASP A 1 102 ? 13.942 12.365 -9.979 1.00 78.12 102 ASP A CA 1
ATOM 764 C C . ASP A 1 102 ? 13.658 10.991 -9.368 1.00 78.12 102 ASP A C 1
ATOM 766 O O . ASP A 1 102 ? 12.761 10.863 -8.533 1.00 78.12 102 ASP A O 1
ATOM 770 N N . HIS A 1 103 ? 14.475 9.978 -9.675 1.00 80.06 103 HIS A N 1
ATOM 771 C CA . HIS A 1 103 ? 14.340 8.639 -9.085 1.00 80.06 103 HIS A CA 1
ATOM 772 C C . HIS A 1 103 ? 14.626 8.641 -7.581 1.00 80.06 103 HIS A C 1
ATOM 774 O O . HIS A 1 103 ? 13.919 7.990 -6.808 1.00 80.06 103 HIS A O 1
ATOM 780 N N . THR A 1 104 ? 15.592 9.447 -7.139 1.00 85.81 104 THR A N 1
ATOM 781 C CA . THR A 1 104 ? 15.875 9.640 -5.708 1.00 85.81 104 THR A CA 1
ATOM 782 C C . THR A 1 104 ? 14.689 10.282 -4.979 1.00 85.81 104 THR A C 1
ATOM 784 O O . THR A 1 104 ? 14.270 9.806 -3.916 1.00 85.81 104 THR A O 1
ATOM 787 N N . MET A 1 105 ? 14.098 11.336 -5.548 1.00 87.62 105 MET A N 1
ATOM 788 C CA . MET A 1 105 ? 12.914 11.984 -4.972 1.00 87.62 105 MET A CA 1
ATOM 789 C C . MET A 1 105 ? 11.697 11.061 -4.986 1.00 87.62 105 MET A C 1
ATOM 791 O O . MET A 1 105 ? 10.971 11.000 -3.991 1.00 87.62 105 MET A O 1
ATOM 795 N N . LEU A 1 106 ? 11.508 10.290 -6.058 1.00 89.62 106 LEU A N 1
ATOM 796 C CA . LEU A 1 106 ? 10.427 9.319 -6.188 1.00 89.62 106 LEU A CA 1
ATOM 797 C C . LEU A 1 106 ? 10.525 8.222 -5.128 1.00 89.62 106 LEU A C 1
ATOM 799 O O . LEU A 1 106 ? 9.562 7.984 -4.397 1.00 89.62 106 LEU A O 1
ATOM 803 N N . LYS A 1 107 ? 11.700 7.607 -4.956 1.00 92.44 107 LYS A N 1
ATOM 804 C CA . LYS A 1 107 ? 11.923 6.605 -3.905 1.00 92.44 107 LYS A CA 1
ATOM 805 C C . LYS A 1 107 ? 11.657 7.181 -2.518 1.00 92.44 107 LYS A C 1
ATOM 807 O O . LYS A 1 107 ? 11.009 6.533 -1.689 1.00 92.44 107 LYS A O 1
ATOM 812 N N . ARG A 1 108 ? 12.112 8.409 -2.252 1.00 92.31 108 ARG A N 1
ATOM 813 C CA . ARG A 1 108 ? 11.857 9.089 -0.975 1.00 92.31 108 ARG A CA 1
ATOM 814 C C . ARG A 1 108 ? 10.365 9.334 -0.757 1.00 92.31 108 ARG A C 1
ATOM 816 O O . ARG A 1 108 ? 9.864 9.045 0.330 1.00 92.31 108 ARG A O 1
ATOM 823 N N . ALA A 1 109 ? 9.651 9.814 -1.773 1.00 93.88 109 ALA A N 1
ATOM 824 C CA . ALA A 1 109 ? 8.209 10.035 -1.717 1.00 93.88 109 ALA A CA 1
ATOM 825 C C . ALA A 1 109 ? 7.449 8.728 -1.450 1.00 93.88 109 ALA A C 1
ATOM 827 O O . ALA A 1 109 ? 6.627 8.672 -0.534 1.00 93.88 109 ALA A O 1
ATOM 828 N N . LEU A 1 110 ? 7.785 7.651 -2.165 1.00 95.81 110 LEU A N 1
ATOM 829 C CA . LEU A 1 110 ? 7.187 6.327 -1.968 1.00 95.81 110 LEU A CA 1
ATOM 830 C C . LEU A 1 110 ? 7.515 5.738 -0.591 1.00 95.81 110 LEU A C 1
ATOM 832 O O . LEU A 1 110 ? 6.666 5.095 0.022 1.00 95.81 110 LEU A O 1
ATOM 836 N N . THR A 1 111 ? 8.704 6.009 -0.051 1.00 96.44 111 THR A N 1
ATOM 837 C CA . THR A 1 111 ? 9.079 5.596 1.310 1.00 96.44 111 THR A CA 1
ATOM 838 C C . THR A 1 111 ? 8.240 6.307 2.368 1.00 96.44 111 THR A C 1
ATOM 840 O O . THR A 1 111 ? 7.753 5.678 3.311 1.00 96.44 111 THR A O 1
ATOM 843 N N . ILE A 1 112 ? 8.032 7.616 2.213 1.00 96.19 112 ILE A N 1
ATOM 844 C CA . ILE A 1 112 ? 7.153 8.392 3.095 1.00 96.19 112 ILE A CA 1
ATOM 845 C C . ILE A 1 112 ? 5.716 7.873 2.985 1.00 96.19 112 ILE A C 1
ATOM 847 O O . ILE A 1 112 ? 5.085 7.609 4.009 1.00 96.19 112 ILE A O 1
ATOM 851 N N . ALA A 1 113 ? 5.222 7.659 1.763 1.00 95.88 113 ALA A N 1
ATOM 852 C CA . ALA A 1 113 ? 3.890 7.118 1.523 1.00 95.88 113 ALA A CA 1
ATOM 853 C C . ALA A 1 113 ? 3.715 5.735 2.173 1.00 95.88 113 ALA A C 1
ATOM 855 O O . ALA A 1 113 ? 2.738 5.518 2.885 1.00 95.88 113 ALA A O 1
ATOM 856 N N . TYR A 1 114 ? 4.692 4.834 2.039 1.00 97.06 114 TYR A N 1
ATOM 857 C CA . TYR A 1 114 ? 4.686 3.527 2.700 1.00 97.06 114 TYR A CA 1
ATOM 858 C C . TYR A 1 114 ? 4.581 3.634 4.224 1.00 97.06 114 TYR A C 1
ATOM 860 O O . TYR A 1 114 ? 3.743 2.968 4.840 1.00 97.06 114 TYR A O 1
ATOM 868 N N . ASN A 1 115 ? 5.393 4.493 4.841 1.00 96.56 115 ASN A N 1
ATOM 869 C CA . ASN A 1 115 ? 5.371 4.686 6.289 1.00 96.56 115 ASN A CA 1
ATOM 870 C C . ASN A 1 115 ? 4.033 5.262 6.769 1.00 96.56 115 ASN A C 1
ATOM 872 O O . ASN A 1 115 ? 3.471 4.755 7.743 1.00 96.56 115 ASN A O 1
ATOM 876 N N . ASN A 1 116 ? 3.489 6.245 6.050 1.00 95.69 116 ASN A N 1
ATOM 877 C CA . ASN A 1 116 ? 2.189 6.838 6.353 1.00 95.69 116 ASN A CA 1
ATOM 878 C C . ASN A 1 116 ? 1.062 5.808 6.224 1.00 95.69 116 ASN A C 1
ATOM 880 O O . ASN A 1 116 ? 0.256 5.655 7.141 1.00 95.69 116 ASN A O 1
ATOM 884 N N . THR A 1 117 ? 1.029 5.040 5.134 1.00 95.12 117 THR A N 1
ATOM 885 C CA . THR A 1 117 ? 0.034 3.980 4.921 1.00 95.12 117 THR A CA 1
ATOM 886 C C . THR A 1 117 ? 0.121 2.907 6.004 1.00 95.12 117 THR A C 1
ATOM 888 O O . THR A 1 117 ? -0.900 2.486 6.549 1.00 95.12 117 THR A O 1
ATOM 891 N N . ARG A 1 118 ? 1.334 2.505 6.400 1.00 94.94 118 ARG A N 1
ATOM 892 C CA . ARG A 1 118 ? 1.554 1.554 7.500 1.00 94.94 118 ARG A CA 1
ATOM 893 C C . ARG A 1 118 ? 1.051 2.090 8.836 1.00 94.94 118 ARG A C 1
ATOM 895 O O . ARG A 1 118 ? 0.393 1.353 9.570 1.00 94.94 118 ARG A O 1
ATOM 902 N N . GLN A 1 119 ? 1.360 3.342 9.162 1.00 94.62 119 GLN A N 1
ATOM 903 C CA . GLN A 1 119 ? 0.898 3.978 10.393 1.00 94.62 119 GLN A CA 1
ATOM 904 C C . GLN A 1 119 ? -0.628 4.109 10.405 1.00 94.62 119 GLN A C 1
ATOM 906 O O . GLN A 1 119 ? -1.260 3.708 11.380 1.00 94.62 119 GLN A O 1
ATOM 911 N N . ASN A 1 120 ? -1.228 4.556 9.302 1.00 92.12 120 ASN A N 1
ATOM 912 C CA . ASN A 1 120 ? -2.678 4.672 9.158 1.00 92.12 120 ASN A CA 1
ATOM 913 C C . ASN A 1 120 ? -3.376 3.313 9.272 1.00 92.12 120 ASN A C 1
ATOM 915 O O . ASN A 1 120 ? -4.403 3.197 9.938 1.00 92.12 120 ASN A O 1
ATOM 919 N N . SER A 1 121 ? -2.811 2.257 8.679 1.00 90.69 121 SER A N 1
ATOM 920 C CA . SER A 1 121 ? -3.359 0.903 8.800 1.00 90.69 121 SER A CA 1
ATOM 921 C C . SER A 1 121 ? -3.321 0.391 10.244 1.00 90.69 121 SER A C 1
ATOM 923 O O . SER A 1 121 ? -4.242 -0.315 10.660 1.00 90.69 121 SER A O 1
ATOM 925 N N . ARG A 1 122 ? -2.277 0.726 11.013 1.00 91.50 122 ARG A N 1
ATOM 926 C CA . ARG A 1 122 ? -2.174 0.374 12.439 1.00 91.50 122 ARG A CA 1
ATOM 927 C C . ARG A 1 122 ? -3.175 1.150 13.279 1.00 91.50 122 ARG A C 1
ATOM 929 O O . ARG A 1 122 ? -3.980 0.524 13.958 1.00 91.50 122 ARG A O 1
ATOM 936 N N . ALA A 1 123 ? -3.205 2.472 13.128 1.00 92.38 123 ALA A N 1
ATOM 937 C CA . ALA A 1 123 ? -4.154 3.337 13.819 1.00 92.38 123 ALA A CA 1
ATOM 938 C C . ALA A 1 123 ? -5.609 2.926 13.534 1.00 92.38 123 ALA A C 1
ATOM 940 O O . ALA A 1 123 ? -6.420 2.845 14.450 1.00 92.38 123 ALA A O 1
ATOM 941 N N . SER A 1 124 ? -5.935 2.571 12.285 1.00 91.12 124 SER A N 1
ATOM 942 C CA . SER A 1 124 ? -7.261 2.048 11.930 1.00 91.12 124 SER A CA 1
ATOM 943 C C . SER A 1 124 ? -7.574 0.722 12.629 1.00 91.12 124 SER A C 1
ATOM 945 O O . SER A 1 124 ? -8.715 0.509 13.023 1.00 91.12 124 SER A O 1
ATOM 947 N N . SER A 1 125 ? -6.591 -0.168 12.782 1.00 90.50 125 SER A N 1
ATOM 948 C CA . SER A 1 125 ? -6.791 -1.461 13.452 1.00 90.50 125 SER A CA 1
ATOM 949 C C . SER A 1 125 ? -6.990 -1.293 14.960 1.00 90.50 125 SER A C 1
ATOM 951 O O . SER A 1 125 ? -7.845 -1.955 15.547 1.00 90.50 125 SER A O 1
ATOM 953 N N . GLU A 1 126 ? -6.228 -0.387 15.574 1.00 94.44 126 GLU A N 1
ATOM 954 C CA . GLU A 1 126 ? -6.346 -0.015 16.987 1.00 94.44 126 GLU A CA 1
ATOM 955 C C . GLU A 1 126 ? -7.687 0.668 17.275 1.00 94.44 126 GLU A C 1
ATOM 957 O O . GLU A 1 126 ? -8.370 0.290 18.225 1.00 94.44 126 GLU A O 1
ATOM 962 N N . ALA A 1 127 ? -8.117 1.598 16.416 1.00 94.12 127 ALA A N 1
ATOM 963 C CA . ALA A 1 127 ? -9.424 2.243 16.521 1.00 94.12 127 ALA A CA 1
ATOM 964 C C . ALA A 1 127 ? -10.562 1.213 16.476 1.00 94.12 127 ALA A C 1
ATOM 966 O O . ALA A 1 127 ? -11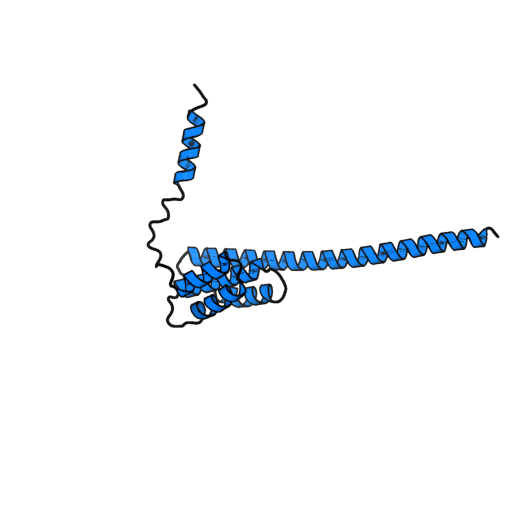.400 1.189 17.373 1.00 94.12 127 ALA A O 1
ATOM 967 N N . SER A 1 128 ? -10.542 0.286 15.512 1.00 94.06 128 SER A N 1
ATOM 968 C CA . SER A 1 128 ? -11.545 -0.784 15.442 1.00 94.06 128 SER A CA 1
ATOM 969 C C . SER A 1 128 ? -11.495 -1.745 16.635 1.00 94.06 128 SER A C 1
ATOM 971 O O . SER A 1 128 ? -12.518 -2.314 17.008 1.00 94.06 128 SER A O 1
ATOM 973 N N . ALA A 1 129 ? -10.327 -1.969 17.245 1.00 95.19 129 ALA A N 1
ATOM 974 C CA . ALA A 1 129 ? -10.236 -2.752 18.478 1.00 95.19 129 ALA A CA 1
ATOM 975 C C . ALA A 1 129 ? -10.870 -2.006 19.662 1.00 95.19 129 ALA A C 1
ATOM 977 O O . ALA A 1 129 ? -11.657 -2.597 20.397 1.00 95.19 129 ALA A O 1
ATOM 978 N N . CYS A 1 130 ? -10.596 -0.707 19.789 1.00 95.75 130 CYS A N 1
ATOM 979 C CA . CYS A 1 130 ? -11.190 0.156 20.806 1.00 95.75 130 CYS A CA 1
ATOM 980 C C . CYS A 1 130 ? -12.721 0.231 20.675 1.00 95.75 130 CYS A C 1
ATOM 982 O O . CYS A 1 130 ? -13.432 0.072 21.663 1.00 95.75 130 CYS A O 1
ATOM 984 N N . GLU A 1 131 ? -13.246 0.376 19.454 1.00 96.50 131 GLU A N 1
ATOM 985 C CA . GLU A 1 131 ? -14.693 0.374 19.186 1.00 96.50 131 GLU A CA 1
ATOM 986 C C . GLU A 1 131 ? -15.375 -0.927 19.636 1.00 96.50 131 GLU A C 1
ATOM 988 O O . GLU A 1 131 ? -16.488 -0.896 20.171 1.00 96.50 131 GLU A O 1
ATOM 993 N N . ARG A 1 132 ? -14.708 -2.077 19.462 1.00 96.56 132 ARG A N 1
ATOM 994 C CA . ARG A 1 132 ? -15.221 -3.374 19.931 1.00 96.56 132 ARG A CA 1
ATOM 995 C C . ARG A 1 132 ? -15.275 -3.451 21.453 1.00 96.56 132 ARG A C 1
ATOM 997 O O . ARG A 1 132 ? -16.300 -3.865 21.992 1.00 96.56 132 ARG A O 1
ATOM 1004 N N . GLU A 1 133 ? -14.214 -3.028 22.136 1.00 97.06 133 GLU A N 1
ATOM 1005 C CA . GLU A 1 133 ? -14.178 -3.002 23.604 1.00 97.06 133 GLU A CA 1
ATOM 1006 C C . GLU A 1 133 ? -15.217 -2.028 24.176 1.00 97.06 133 GLU A C 1
ATOM 1008 O O . GLU A 1 133 ? -15.952 -2.378 25.099 1.00 97.06 133 GLU A O 1
ATOM 1013 N N . LEU A 1 134 ? -15.367 -0.843 23.577 1.00 96.56 134 LEU A N 1
ATOM 1014 C CA . LEU A 1 134 ? -16.397 0.120 23.970 1.00 96.56 134 LEU A CA 1
ATOM 1015 C C . LEU A 1 134 ? -17.806 -0.464 23.801 1.00 96.56 134 LEU A C 1
ATOM 1017 O O . LEU A 1 134 ? -18.641 -0.351 24.698 1.00 96.56 134 LEU A O 1
ATOM 1021 N N . SER A 1 135 ? -18.070 -1.129 22.675 1.00 97.31 135 SER A N 1
ATOM 1022 C CA . SER A 1 135 ? -19.362 -1.776 22.413 1.00 97.31 135 SER A CA 1
ATOM 1023 C C . SER A 1 135 ? -19.671 -2.879 23.431 1.00 97.31 135 SER A C 1
ATOM 1025 O O . SER A 1 135 ? -20.813 -3.013 23.884 1.00 97.31 135 SER A O 1
ATOM 1027 N N . LYS A 1 136 ? -18.652 -3.645 23.833 1.00 97.62 136 LYS A N 1
ATOM 1028 C CA . LYS A 1 136 ? -18.765 -4.664 24.879 1.00 97.62 136 LYS A CA 1
ATOM 1029 C C . LYS A 1 136 ? -19.089 -4.032 26.234 1.00 97.62 136 LYS A C 1
ATOM 1031 O O . LYS A 1 136 ? -20.083 -4.414 26.847 1.00 97.62 136 LYS A O 1
ATOM 1036 N N . ALA A 1 137 ? -18.335 -3.013 26.642 1.00 96.94 137 ALA A N 1
ATOM 1037 C CA . ALA A 1 137 ? -18.551 -2.303 27.901 1.00 96.94 137 ALA A CA 1
ATOM 1038 C C . ALA A 1 137 ? -19.948 -1.663 27.980 1.00 96.94 137 ALA A C 1
ATOM 1040 O O . ALA A 1 137 ? -20.613 -1.751 29.010 1.00 96.94 137 ALA A O 1
ATOM 1041 N N . LEU A 1 138 ? -20.440 -1.072 26.885 1.00 96.62 138 LEU A N 1
ATOM 1042 C CA . LEU A 1 138 ? -21.803 -0.529 26.817 1.00 96.62 138 LEU A CA 1
ATOM 1043 C C . LEU A 1 138 ? -22.872 -1.616 26.973 1.00 96.62 138 LEU A C 1
ATOM 1045 O O . LEU A 1 138 ? -23.911 -1.383 27.590 1.00 96.62 138 LEU A O 1
ATOM 1049 N N . THR A 1 139 ? -22.629 -2.805 26.423 1.00 97.50 139 THR A N 1
ATOM 1050 C CA . THR A 1 139 ? -23.548 -3.942 26.553 1.00 97.50 139 THR A CA 1
ATOM 1051 C C . THR A 1 139 ? -23.571 -4.469 27.986 1.00 97.50 139 THR A C 1
ATOM 1053 O O . THR A 1 139 ? -24.646 -4.685 28.542 1.00 97.50 139 THR A O 1
ATOM 1056 N N . GLU A 1 140 ? -22.402 -4.619 28.610 1.00 96.62 140 GLU A N 1
ATOM 1057 C CA . GLU A 1 140 ? -22.277 -5.021 30.016 1.00 96.62 140 GLU A CA 1
ATOM 1058 C C . GLU A 1 140 ? -22.937 -4.007 30.954 1.00 96.62 140 GLU A C 1
ATOM 1060 O O . GLU A 1 140 ? -23.678 -4.395 31.855 1.00 96.62 140 GLU A O 1
ATOM 1065 N N . ASN A 1 141 ? -22.748 -2.709 30.705 1.00 96.38 141 ASN A N 1
ATOM 1066 C CA . ASN A 1 141 ? -23.371 -1.653 31.499 1.00 96.38 141 ASN A CA 1
ATOM 1067 C C . ASN A 1 141 ? -24.906 -1.726 31.428 1.00 96.38 141 ASN A C 1
ATOM 1069 O O . ASN A 1 141 ? -25.563 -1.762 32.463 1.00 96.38 141 ASN A O 1
ATOM 1073 N N . ARG A 1 142 ? -25.479 -1.901 30.228 1.00 96.56 142 ARG A N 1
ATOM 1074 C CA . ARG A 1 142 ? -26.931 -2.111 30.064 1.00 96.56 142 ARG A CA 1
ATOM 1075 C C . ARG A 1 142 ? -27.446 -3.325 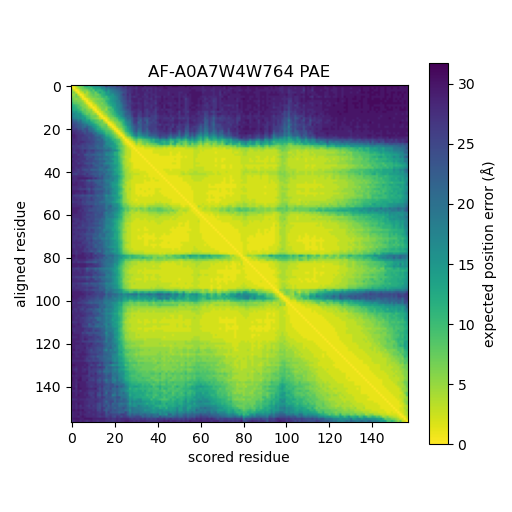30.841 1.00 96.56 142 ARG A C 1
ATOM 1077 O O . ARG A 1 142 ? -28.523 -3.264 31.429 1.00 96.56 142 ARG A O 1
ATOM 1084 N N . LEU A 1 143 ? -26.701 -4.432 30.851 1.00 96.88 143 LEU A N 1
ATOM 1085 C CA . LEU A 1 143 ? -27.073 -5.628 31.618 1.00 96.88 143 LEU A CA 1
ATOM 1086 C C . LEU A 1 143 ? -27.026 -5.373 33.130 1.00 96.88 143 LEU A C 1
ATOM 1088 O O . LEU A 1 143 ? -27.908 -5.830 33.863 1.00 96.88 143 LEU A O 1
ATOM 1092 N N . LEU A 1 144 ? -26.026 -4.626 33.601 1.00 96.69 144 LEU A N 1
ATOM 1093 C CA . LEU A 1 144 ? -25.916 -4.221 35.002 1.00 96.69 144 LEU A CA 1
ATOM 1094 C C . LEU A 1 144 ? -27.066 -3.297 35.406 1.00 96.69 144 LEU A C 1
ATOM 1096 O O . LEU A 1 144 ? -27.695 -3.546 36.431 1.00 96.69 144 LEU A O 1
ATOM 1100 N N . GLU A 1 145 ? -27.401 -2.295 34.592 1.00 96.25 145 GLU A N 1
ATOM 1101 C CA . GLU A 1 145 ? -28.548 -1.407 34.823 1.00 96.25 145 GLU A CA 1
ATOM 1102 C C . GLU A 1 145 ? -29.856 -2.199 34.943 1.00 96.25 145 GLU A C 1
ATOM 1104 O O . GLU A 1 145 ? -30.613 -2.014 35.896 1.00 96.25 145 GLU A O 1
ATOM 1109 N N . GLN A 1 146 ? -30.101 -3.144 34.030 1.00 95.75 146 GLN A N 1
ATOM 1110 C CA . GLN A 1 146 ? -31.267 -4.030 34.104 1.00 95.75 146 GLN A CA 1
ATOM 1111 C C . GLN A 1 146 ? -31.271 -4.888 35.374 1.00 95.75 146 GLN A C 1
ATOM 1113 O O . GLN A 1 146 ? -32.321 -5.087 35.984 1.00 95.75 146 GLN A O 1
ATOM 1118 N N . THR A 1 147 ? -30.109 -5.397 35.780 1.00 95.44 147 THR A N 1
ATOM 1119 C CA . THR A 1 147 ? -29.978 -6.235 36.979 1.00 95.44 147 THR A CA 1
ATOM 1120 C C . THR A 1 147 ? -30.249 -5.430 38.247 1.00 95.44 147 THR A C 1
ATOM 1122 O O . THR A 1 147 ? -31.003 -5.879 39.107 1.00 95.44 147 THR A O 1
ATOM 1125 N N . VAL A 1 148 ? -29.699 -4.217 38.346 1.00 95.50 148 VAL A N 1
ATOM 1126 C CA . VAL A 1 148 ? -29.957 -3.298 39.463 1.00 95.50 148 VAL A CA 1
ATOM 1127 C C . VAL A 1 148 ? -31.440 -2.949 39.547 1.00 95.50 148 VAL A C 1
ATOM 1129 O O . VAL A 1 148 ? -31.996 -2.957 40.643 1.00 95.50 148 VAL A O 1
ATOM 1132 N N . THR A 1 149 ? -32.097 -2.686 38.415 1.00 95.31 149 THR A N 1
ATOM 1133 C CA . THR A 1 149 ? -33.541 -2.409 38.382 1.00 95.31 149 THR A CA 1
ATOM 1134 C C . THR A 1 149 ? -34.355 -3.583 38.927 1.00 95.31 149 THR A C 1
ATOM 1136 O O . THR A 1 149 ? -35.154 -3.384 39.837 1.00 95.31 149 THR A O 1
ATOM 1139 N N . LYS A 1 150 ? -34.079 -4.816 38.482 1.00 94.44 150 LYS A N 1
ATOM 1140 C CA . LYS A 1 150 ? -34.758 -6.022 38.996 1.00 94.44 150 LYS A CA 1
ATOM 1141 C C . LYS A 1 150 ? -34.527 -6.250 40.490 1.00 94.44 150 LYS A C 1
ATOM 1143 O O . LYS A 1 150 ? -35.449 -6.615 41.209 1.00 94.44 150 LYS A O 1
ATOM 1148 N N . LEU A 1 151 ? -33.301 -6.043 40.974 1.00 94.25 151 LEU A N 1
ATOM 1149 C CA . LEU A 1 151 ? -32.995 -6.180 42.401 1.00 94.25 151 LEU A CA 1
ATOM 1150 C C . LEU A 1 151 ? -33.749 -5.148 43.246 1.00 94.25 151 LEU A C 1
ATOM 1152 O O . LEU A 1 151 ? -34.196 -5.476 44.340 1.00 94.25 151 LEU A O 1
ATOM 1156 N N . ARG A 1 152 ? -33.914 -3.919 42.740 1.00 92.50 152 ARG A N 1
ATOM 1157 C CA . ARG A 1 152 ? -34.720 -2.891 43.411 1.00 92.50 152 ARG A CA 1
ATOM 1158 C C . ARG A 1 152 ? -36.190 -3.285 43.487 1.00 92.50 152 ARG A C 1
ATOM 1160 O O . ARG A 1 152 ? -36.774 -3.137 44.552 1.00 92.50 152 ARG A O 1
ATOM 1167 N N . GLU A 1 153 ? -36.757 -3.807 42.402 1.00 93.69 153 GLU A N 1
ATOM 1168 C CA . GLU A 1 153 ? -38.138 -4.311 42.377 1.00 93.69 153 GLU A CA 1
ATOM 1169 C C . GLU A 1 153 ? -38.347 -5.419 43.420 1.00 93.69 153 GLU A C 1
ATOM 1171 O O . GLU A 1 153 ? -39.253 -5.315 44.237 1.00 93.69 153 GLU A O 1
ATOM 1176 N N . LEU A 1 154 ? -37.445 -6.406 43.475 1.00 89.69 154 LEU A N 1
ATOM 1177 C CA . LEU A 1 154 ? -37.501 -7.506 44.450 1.00 89.69 154 LEU A CA 1
ATOM 1178 C C . LEU A 1 154 ? -37.296 -7.061 45.906 1.00 89.69 154 LEU A C 1
ATOM 1180 O O . LEU A 1 154 ? -37.739 -7.742 46.818 1.00 89.69 154 LEU A O 1
ATOM 1184 N N . SER A 1 155 ? -36.587 -5.954 46.144 1.00 82.19 155 SER A N 1
ATOM 1185 C CA . SER A 1 155 ? -36.363 -5.422 47.498 1.00 82.19 155 SER A CA 1
ATOM 1186 C C . SER A 1 155 ? -37.529 -4.594 48.053 1.00 82.19 155 SER A C 1
ATOM 1188 O O . SER A 1 155 ? -37.485 -4.192 49.214 1.00 82.19 155 SER A O 1
ATOM 1190 N N . LEU A 1 156 ? -38.519 -4.277 47.212 1.00 69.62 156 LEU A N 1
ATOM 1191 C CA . LEU A 1 156 ? -39.715 -3.508 47.569 1.00 69.62 156 LEU A CA 1
ATOM 1192 C C . LEU A 1 156 ? -40.944 -4.404 47.830 1.00 69.62 156 LEU A C 1
ATOM 1194 O O . LEU A 1 156 ? -41.988 -3.873 48.212 1.00 69.62 156 LEU A O 1
ATOM 1198 N N . GLU A 1 157 ? -40.811 -5.721 47.635 1.00 52.44 157 GLU A N 1
ATOM 1199 C CA . GLU A 1 157 ? -41.750 -6.779 48.053 1.00 52.44 157 GLU A CA 1
ATOM 1200 C C . GLU A 1 157 ? -41.379 -7.332 49.439 1.00 52.44 157 GLU A C 1
ATOM 1202 O O . GLU A 1 157 ? -42.318 -7.630 50.215 1.00 52.44 157 GLU A O 1
#

Sequence (157 aa):
MKRFLSLIVIVSLLSGCAAIRSQQGEEPTALMEMALQYYFTGNPKEALGVLEKVYGDEGAAESEQQDALALAVLIHLERGRGENLSAAGKLLPKLKEGDNTDHTMLKRALTIAYNNTRQNSRASSEASACERELSKALTENRLLEQTVTKLRELSLE

Secondary structure (DSSP, 8-state):
--SSHHHHHHHHHHGGGGGGTTS-PPPPPHHHHHHHHHHHTT-HHHHHHHHHHHHH-TTS-HHHHHHHHHHHHHHHHHH-STHHHHHHHHHGGGS---SSHHHHHHHHHHHHHHHHHHHHHHHHHHHHHHHHHHHHHHHHHHHHHHHHHHHHHHTT-

Foldseek 3Di:
DPPVVVVVVVVVVVVVPVVVPPPPDPDQDPLQVVLVVCVVVPNNVSSLVSLCCQLVDPPHDPVRNLVSLLVQLVSLLVVLDDVSLVVNVVSLVVQDPDPDPVSVVSSVVSVVSSVVSVVVRVVVVVVVVVVVVVVVVVVVVVVVVVVVVVVVVVVVD

Solvent-accessible surface area (backbone atoms only — not comparable to full-atom values): 8843 Å² total; per-residue (Å²): 142,76,75,69,71,66,56,58,62,57,56,61,66,68,61,63,72,67,75,69,72,76,64,86,67,78,78,73,50,74,61,55,50,50,20,51,49,28,42,77,72,73,35,58,67,62,12,44,63,40,28,52,54,46,50,66,38,90,86,49,56,67,69,56,24,45,53,28,47,52,52,47,29,49,59,20,49,77,64,37,47,71,67,32,40,53,50,22,66,66,48,54,77,71,52,62,76,50,96,48,66,64,47,36,50,48,50,51,50,52,50,50,50,50,52,51,38,53,50,52,47,48,53,53,51,51,49,55,50,50,53,51,53,52,54,49,52,55,51,53,49,53,52,48,54,52,49,53,52,54,53,53,58,64,73,75,111

Mean predicted aligned error: 11.27 Å

Organism: NCBI:txid1524264

pLDDT: mean 84.26, std 18.51, range [33.78, 97.62]

Nearest PDB structures (foldseek):
  8gl8-assembly1_I  TM=7.461E-01  e=5.733E+00  Flavobacterium johnsoniae
  3lw1-assembly1_A-2  TM=3.731E-01  e=4.837E+00  Homo sapiens
  8bzc-assembly1_A-2  TM=4.260E-01  e=8.522E+00  Homo sapiens
  4qli-assembly1_A-2  TM=3.689E-01  e=9.544E+00  Homo sapiens
  3p1r-assembly1_A-2  TM=2.690E-01  e=6.067E+00  Homo sapiens

Radius of gyration: 27.26 Å; Cα contacts (8 Å, |Δi|>4): 107; chains: 1; bounding box: 64×59×73 Å